Protein AF-A0A0N4Z3E4-F1 (afdb_monomer)

Secondary structure (DSSP, 8-state):
-----------------SSEEEEEEEEEETTEEEEEEEEEEE-SSTTPPEEEEEEEETTTEEEEEEEEHHHHHHHHHHHHHT-HHHHHHHGGGB-SSSSSB-HHHHHHHHTS--

Sequence (114 aa):
MYLQFFILLFFKIFQNIGGQCDVYSNYFLLGLLTFNELKTEICQNASDDCIYISLNAPGLAIGTFSGCSTDVKDTLQKIIQERLDVEEAFKQFYYSDSNTLNISHLCNVCFYDI

Structure (mmCIF, N/CA/C/O backbone):
data_AF-A0A0N4Z3E4-F1
#
_entry.id   AF-A0A0N4Z3E4-F1
#
loop_
_atom_site.group_PDB
_atom_site.id
_atom_site.type_symbol
_atom_site.label_atom_id
_atom_site.label_alt_id
_atom_site.label_comp_id
_atom_site.label_asym_id
_atom_site.label_entity_id
_atom_site.label_seq_id
_atom_site.pdbx_PDB_ins_code
_atom_site.Cartn_x
_atom_site.Cartn_y
_atom_site.Cartn_z
_atom_site.occupancy
_atom_site.B_iso_or_equiv
_atom_site.auth_seq_id
_atom_site.auth_comp_id
_atom_site.auth_asym_id
_atom_site.auth_atom_id
_atom_site.pdbx_PDB_model_num
ATOM 1 N N . MET A 1 1 ? 23.856 -4.593 -59.408 1.00 40.69 1 MET A N 1
ATOM 2 C CA . MET A 1 1 ? 24.893 -4.466 -58.365 1.00 40.69 1 MET A CA 1
ATOM 3 C C . MET A 1 1 ? 24.356 -3.491 -57.333 1.00 40.69 1 MET A C 1
ATOM 5 O O . MET A 1 1 ? 24.002 -2.380 -57.695 1.00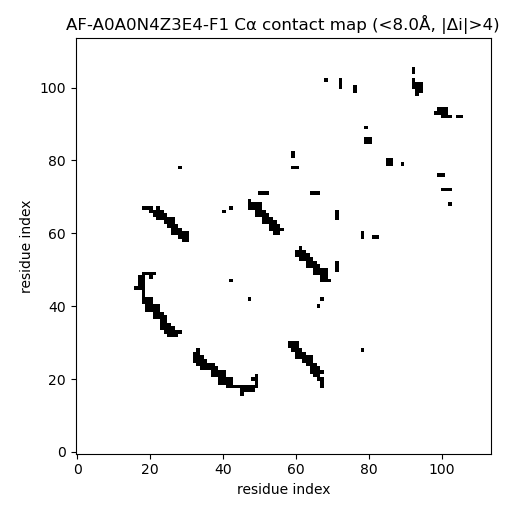 40.69 1 MET A O 1
ATOM 9 N N . TYR A 1 2 ? 24.123 -4.006 -56.129 1.00 46.62 2 TYR A N 1
ATOM 10 C CA . TYR A 1 2 ? 23.390 -3.404 -55.014 1.00 46.62 2 TYR A CA 1
ATOM 11 C C . TYR A 1 2 ? 24.130 -2.210 -54.398 1.00 46.62 2 TYR A C 1
ATOM 13 O O . TYR A 1 2 ? 25.320 -2.351 -54.151 1.00 46.62 2 TYR A O 1
ATOM 21 N N . LEU A 1 3 ? 23.432 -1.103 -54.113 1.00 42.78 3 LEU A N 1
ATOM 22 C CA . LEU A 1 3 ? 23.741 -0.056 -53.110 1.00 42.78 3 LEU A CA 1
ATOM 23 C C . LEU A 1 3 ? 22.765 1.110 -53.401 1.00 42.78 3 LEU A C 1
ATOM 25 O O . LEU A 1 3 ? 22.799 1.643 -54.497 1.00 42.78 3 LEU A O 1
ATOM 29 N N . GLN A 1 4 ? 21.850 1.579 -52.562 1.00 53.12 4 GLN A N 1
ATOM 30 C CA . GLN A 1 4 ? 21.506 1.291 -51.181 1.00 53.12 4 GLN A CA 1
ATOM 31 C C . GLN A 1 4 ? 19.997 1.494 -51.029 1.00 53.12 4 GLN A C 1
ATOM 33 O O . GLN A 1 4 ? 19.438 2.492 -51.482 1.00 53.12 4 GLN A O 1
ATOM 38 N N . PHE A 1 5 ? 19.361 0.544 -50.354 1.00 43.97 5 PHE A N 1
ATOM 39 C CA . PHE A 1 5 ? 18.090 0.732 -49.673 1.00 43.97 5 PHE A CA 1
ATOM 40 C C . PHE A 1 5 ? 18.232 1.920 -48.703 1.00 43.97 5 PHE A C 1
ATOM 42 O O . PHE A 1 5 ? 18.767 1.759 -47.610 1.00 43.97 5 PHE A O 1
ATOM 49 N N . PHE A 1 6 ? 17.751 3.108 -49.070 1.00 44.97 6 PHE A N 1
ATOM 50 C CA . PHE A 1 6 ? 17.479 4.181 -48.105 1.00 44.97 6 PHE A CA 1
ATOM 51 C C . PHE A 1 6 ? 16.107 3.900 -47.472 1.00 44.97 6 PHE A C 1
ATOM 53 O O . PHE A 1 6 ? 15.136 4.628 -47.650 1.00 44.97 6 PHE A O 1
ATOM 60 N N . ILE A 1 7 ? 15.998 2.734 -46.836 1.00 50.28 7 ILE A N 1
ATOM 61 C CA . ILE A 1 7 ? 14.783 2.246 -46.195 1.00 50.28 7 ILE A CA 1
ATOM 62 C C . ILE A 1 7 ? 14.996 2.351 -44.689 1.00 50.28 7 ILE A C 1
ATOM 64 O O . ILE A 1 7 ? 15.852 1.684 -44.121 1.00 50.28 7 ILE A O 1
ATOM 68 N N . LEU A 1 8 ? 14.161 3.199 -44.086 1.00 49.28 8 LEU A N 1
ATOM 69 C CA . LEU A 1 8 ? 13.706 3.131 -42.699 1.00 49.28 8 LEU A CA 1
ATOM 70 C C . LEU A 1 8 ? 14.802 3.193 -41.631 1.00 49.28 8 LEU A C 1
ATOM 72 O O . LEU A 1 8 ? 15.126 2.203 -40.986 1.00 49.28 8 LEU A O 1
ATOM 76 N N . LEU A 1 9 ? 15.250 4.409 -41.330 1.00 45.00 9 LEU A N 1
ATOM 77 C CA . LEU A 1 9 ? 15.792 4.712 -40.007 1.00 45.00 9 LEU A CA 1
ATOM 78 C C . LEU A 1 9 ? 15.044 5.895 -39.378 1.00 45.00 9 LEU A C 1
ATOM 80 O O . LEU A 1 9 ? 15.635 6.822 -38.834 1.00 45.00 9 LEU A O 1
ATOM 84 N N . PHE A 1 10 ? 13.707 5.853 -39.415 1.00 45.06 10 PHE A N 1
ATOM 85 C CA . PHE A 1 10 ? 12.941 6.463 -38.330 1.00 45.06 10 PHE A CA 1
ATOM 86 C C . PHE A 1 10 ? 13.165 5.581 -37.103 1.00 45.06 10 PHE A C 1
ATOM 88 O O . PHE A 1 10 ? 12.366 4.705 -36.782 1.00 45.06 10 PHE A O 1
ATOM 95 N N . PHE A 1 11 ? 14.284 5.810 -36.419 1.00 41.94 11 PHE A N 1
ATOM 96 C CA . PHE A 1 11 ? 14.435 5.448 -35.022 1.00 41.94 11 PHE A CA 1
ATOM 97 C C . PHE A 1 11 ? 13.414 6.278 -34.229 1.00 41.94 11 PHE A C 1
ATOM 99 O O . PHE A 1 11 ? 13.735 7.273 -33.589 1.00 41.94 11 PHE A O 1
ATOM 106 N N . LYS A 1 12 ? 12.144 5.864 -34.263 1.00 39.00 12 LYS A N 1
ATOM 107 C CA . LYS A 1 12 ? 11.239 6.079 -33.139 1.00 39.00 12 LYS A CA 1
ATOM 108 C C . LYS A 1 12 ? 11.709 5.133 -32.039 1.00 39.00 12 LYS A C 1
ATOM 110 O O . LYS A 1 12 ? 11.089 4.109 -31.779 1.00 39.00 12 LYS A O 1
ATOM 115 N N . ILE A 1 13 ? 12.839 5.468 -31.416 1.00 47.84 13 ILE A N 1
ATOM 116 C CA . ILE A 1 13 ? 13.164 4.941 -30.097 1.00 47.84 13 ILE A CA 1
ATOM 117 C C . ILE A 1 13 ? 12.225 5.678 -29.139 1.00 47.84 13 ILE A C 1
ATOM 119 O O . ILE A 1 13 ? 12.625 6.600 -28.438 1.00 47.84 13 ILE A O 1
ATOM 123 N N . PHE A 1 14 ? 10.947 5.305 -29.133 1.00 42.66 14 PHE A N 1
ATOM 124 C CA . PHE A 1 14 ? 10.209 5.404 -27.887 1.00 42.66 14 PHE A CA 1
ATOM 125 C C . PHE A 1 14 ? 10.811 4.300 -27.027 1.00 42.66 14 PHE A C 1
ATOM 127 O O . PHE A 1 14 ? 10.413 3.142 -27.124 1.00 42.66 14 PHE A O 1
ATOM 134 N N . GLN A 1 15 ? 11.857 4.637 -26.266 1.00 41.22 15 GLN A N 1
ATOM 135 C CA . GLN A 1 15 ? 12.134 3.874 -25.060 1.00 41.22 15 GLN A CA 1
ATOM 136 C C . GLN A 1 15 ? 10.804 3.947 -24.303 1.00 41.22 15 GLN A C 1
ATOM 138 O O . GLN A 1 15 ? 10.397 5.035 -23.896 1.00 41.22 15 GLN A O 1
ATOM 143 N N . ASN A 1 16 ? 10.078 2.835 -24.194 1.00 42.53 16 ASN A N 1
ATOM 144 C CA . ASN A 1 16 ? 9.191 2.684 -23.054 1.00 42.53 16 ASN A CA 1
ATOM 145 C C . ASN A 1 16 ? 10.157 2.763 -21.877 1.00 42.53 16 ASN A C 1
ATOM 147 O O . ASN A 1 16 ? 10.945 1.837 -21.678 1.00 42.53 16 ASN A O 1
ATOM 151 N N . ILE A 1 17 ? 10.235 3.923 -21.227 1.00 50.22 17 ILE A N 1
ATOM 152 C CA . ILE A 1 17 ? 11.066 4.081 -20.043 1.00 50.22 17 ILE A CA 1
ATOM 153 C C . ILE A 1 17 ? 10.340 3.240 -18.999 1.00 50.22 17 ILE A C 1
ATOM 155 O O . ILE A 1 17 ? 9.361 3.692 -18.413 1.00 50.22 17 ILE A O 1
ATOM 159 N N . GLY A 1 18 ? 10.729 1.967 -18.880 1.00 57.88 18 GLY A N 1
ATOM 160 C CA . GLY A 1 18 ? 10.237 1.102 -17.817 1.00 57.88 18 GLY A CA 1
ATOM 161 C C . GLY A 1 18 ? 10.401 1.841 -16.493 1.00 57.88 18 GLY A C 1
ATOM 162 O O . GLY A 1 18 ? 11.436 2.478 -16.273 1.00 57.88 18 GLY A O 1
ATOM 163 N N . GLY A 1 19 ? 9.354 1.832 -15.671 1.00 71.88 19 GLY A N 1
ATOM 164 C CA . GLY A 1 19 ? 9.311 2.609 -14.441 1.00 71.88 19 GLY A CA 1
ATOM 165 C C . GLY A 1 19 ? 8.911 4.074 -14.628 1.00 71.88 19 GLY A C 1
ATOM 166 O O . GLY A 1 19 ? 9.506 4.928 -13.993 1.00 71.88 19 GLY A O 1
ATOM 167 N N . GLN A 1 20 ? 7.924 4.406 -15.462 1.00 86.44 20 GLN A N 1
ATOM 168 C CA . GLN A 1 20 ? 7.212 5.687 -15.368 1.00 86.44 20 GLN A CA 1
ATOM 169 C C . GLN A 1 20 ? 5.729 5.408 -15.110 1.00 86.44 20 GLN A C 1
ATOM 171 O O . GLN A 1 20 ? 5.082 4.751 -15.922 1.00 86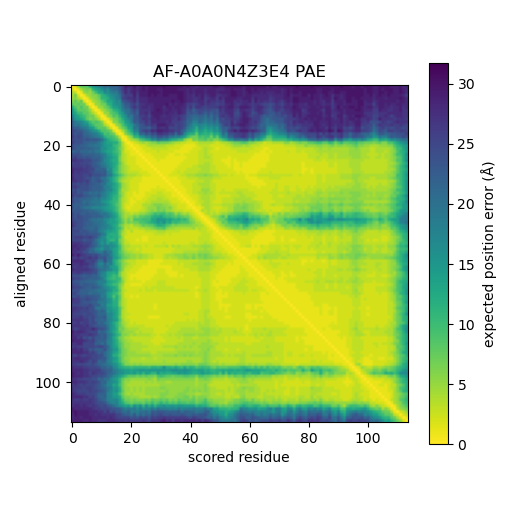.44 20 GLN A O 1
ATOM 176 N N . CYS A 1 21 ? 5.200 5.893 -13.986 1.00 90.31 21 CYS A N 1
ATOM 177 C CA . CYS A 1 21 ? 3.847 5.604 -13.524 1.00 90.31 21 CYS A CA 1
ATOM 178 C C . CYS A 1 21 ? 3.053 6.870 -13.239 1.00 90.31 21 CYS A C 1
ATOM 180 O O . CYS A 1 21 ? 3.581 7.862 -12.739 1.00 90.31 21 CYS A O 1
ATOM 182 N N . ASP A 1 22 ? 1.752 6.792 -13.493 1.00 92.69 22 ASP A N 1
ATOM 183 C CA . ASP A 1 22 ? 0.800 7.770 -12.996 1.00 92.69 22 ASP A CA 1
ATOM 184 C C . ASP A 1 22 ? 0.512 7.481 -11.520 1.00 92.69 22 ASP A C 1
ATOM 186 O O . ASP A 1 22 ? -0.057 6.449 -11.146 1.00 92.69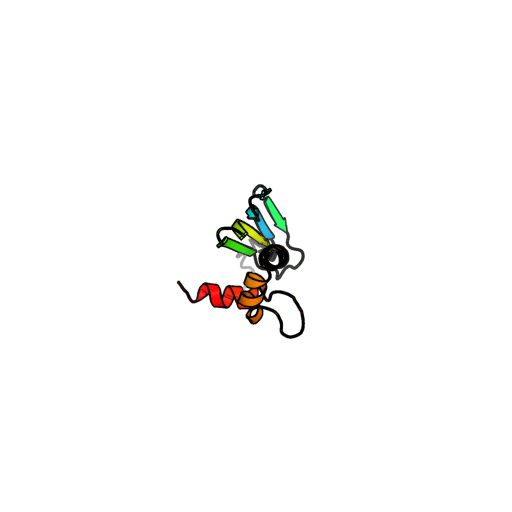 22 ASP A O 1
ATOM 190 N N . VAL A 1 23 ? 0.962 8.398 -10.673 1.00 95.00 23 VAL A N 1
ATOM 191 C CA . VAL A 1 23 ? 0.861 8.342 -9.221 1.00 95.00 23 VAL A CA 1
ATOM 192 C C . VAL A 1 23 ? -0.250 9.279 -8.777 1.00 95.00 23 VAL A C 1
ATOM 194 O O . VAL A 1 23 ? -0.265 10.460 -9.129 1.00 95.00 23 VAL A O 1
ATOM 197 N N . TYR A 1 24 ? -1.178 8.765 -7.978 1.00 96.94 24 TYR A N 1
ATOM 198 C CA . TYR A 1 24 ? -2.182 9.575 -7.297 1.00 96.94 24 TYR A CA 1
ATOM 199 C C . TYR A 1 24 ? -2.660 8.859 -6.033 1.00 96.94 24 TYR A C 1
ATOM 201 O O . TYR A 1 24 ? -2.512 7.643 -5.884 1.00 96.94 24 TYR A O 1
ATOM 209 N N . SER A 1 25 ? -3.289 9.596 -5.122 1.00 97.44 25 SER A N 1
ATOM 210 C CA . SER A 1 25 ? -4.010 8.981 -4.011 1.00 97.44 25 SER A CA 1
ATOM 211 C C . SER A 1 25 ? -5.267 9.760 -3.672 1.00 97.44 25 SER A C 1
ATOM 213 O O . SER A 1 25 ? -5.303 10.984 -3.709 1.00 97.44 25 SER A O 1
ATOM 215 N N . ASN A 1 26 ? -6.326 9.031 -3.359 1.00 97.94 26 ASN A N 1
ATOM 216 C CA . ASN A 1 26 ? -7.570 9.567 -2.844 1.00 97.94 26 ASN A CA 1
ATOM 217 C C . ASN A 1 26 ? -8.244 8.470 -2.023 1.00 97.94 26 ASN A C 1
ATOM 219 O O . ASN A 1 26 ? -9.026 7.671 -2.549 1.00 97.94 26 ASN A O 1
ATOM 223 N N . TYR A 1 27 ? -7.881 8.385 -0.749 1.00 97.38 27 TYR A N 1
ATOM 224 C CA . TYR A 1 27 ? -8.433 7.387 0.155 1.00 97.38 27 TYR A CA 1
ATOM 225 C C . TYR A 1 27 ? -8.580 7.924 1.571 1.00 97.38 27 TYR A C 1
ATOM 227 O O . TYR A 1 27 ? -7.812 8.767 2.027 1.00 97.38 27 TYR A O 1
ATOM 235 N N .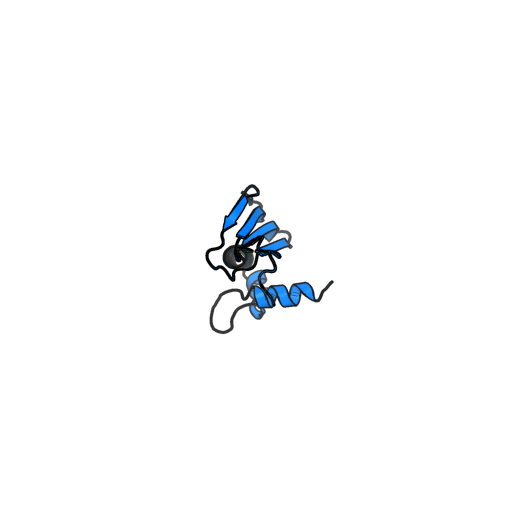 PHE A 1 28 ? -9.572 7.402 2.278 1.00 97.94 28 PHE A N 1
ATOM 236 C CA . PHE A 1 28 ? -9.718 7.563 3.713 1.00 97.94 28 PHE A CA 1
ATOM 237 C C . PHE A 1 28 ? -9.001 6.422 4.423 1.00 97.94 28 PHE A C 1
ATOM 239 O O . PHE A 1 28 ? -9.179 5.272 4.032 1.00 97.94 28 PHE A O 1
ATOM 246 N N . LEU A 1 29 ? -8.256 6.729 5.482 1.00 97.38 29 LEU A N 1
ATOM 247 C CA . LEU A 1 29 ? -7.710 5.772 6.444 1.00 97.38 29 LEU A CA 1
ATOM 248 C C . LEU A 1 29 ? -8.165 6.189 7.839 1.00 97.38 29 LEU A C 1
ATOM 250 O O . LEU A 1 29 ? -7.893 7.306 8.270 1.00 97.38 29 LEU A O 1
ATOM 254 N N . LEU A 1 30 ? -8.922 5.327 8.514 1.00 96.56 30 LEU A N 1
ATOM 255 C CA . LEU A 1 30 ? -9.529 5.584 9.823 1.00 96.56 30 LEU A CA 1
ATOM 256 C C . LEU A 1 30 ? -10.295 6.924 9.867 1.00 96.56 30 LEU A C 1
ATOM 258 O O . LEU A 1 30 ? -10.307 7.631 10.870 1.00 96.56 30 LEU A O 1
ATOM 262 N N . GLY A 1 31 ? -10.936 7.281 8.747 1.00 95.69 31 GLY A N 1
ATOM 263 C CA . GLY A 1 31 ? -11.692 8.528 8.583 1.00 95.69 31 GLY A CA 1
ATOM 264 C C . GLY A 1 31 ? -10.864 9.755 8.179 1.00 95.69 31 GLY A C 1
ATOM 265 O O . GLY A 1 31 ? -11.446 10.810 7.939 1.00 95.69 31 GLY A O 1
ATOM 266 N N . LEU A 1 32 ? -9.541 9.637 8.047 1.00 97.56 32 LEU A N 1
ATOM 267 C CA . LEU A 1 32 ? -8.657 10.717 7.604 1.00 97.56 32 LEU A CA 1
ATOM 268 C C . LEU A 1 32 ? -8.397 10.624 6.099 1.00 97.56 32 LEU A C 1
ATOM 270 O O . LEU A 1 32 ? -7.946 9.591 5.607 1.00 97.56 32 LEU A O 1
ATOM 274 N N . LEU A 1 33 ? -8.677 11.706 5.371 1.00 97.69 33 LEU A N 1
ATOM 275 C CA . LEU A 1 33 ? -8.439 11.784 3.931 1.00 97.69 33 LEU A CA 1
ATOM 276 C C . LEU A 1 33 ? -6.943 11.945 3.637 1.00 97.69 33 LEU A C 1
ATOM 278 O O . LEU A 1 33 ? -6.315 12.902 4.085 1.00 97.69 33 LEU A O 1
ATOM 282 N N . THR A 1 34 ? -6.415 11.055 2.806 1.00 97.94 34 THR A N 1
ATOM 283 C CA . THR A 1 34 ? -5.141 11.219 2.109 1.00 97.94 34 THR A CA 1
ATOM 284 C C . THR A 1 34 ? -5.426 11.502 0.643 1.00 97.94 34 THR A C 1
ATOM 286 O O . THR A 1 34 ? -6.053 10.691 -0.043 1.00 97.94 34 THR A O 1
ATOM 289 N N . PHE A 1 35 ? -4.953 12.651 0.169 1.00 97.75 35 PHE A N 1
ATOM 290 C CA . PHE A 1 35 ? -5.153 13.100 -1.200 1.00 97.75 35 PHE A CA 1
ATOM 291 C C . PHE A 1 35 ? -3.843 13.603 -1.801 1.00 97.75 35 PHE A C 1
ATOM 293 O O . PHE A 1 35 ? -3.200 14.480 -1.229 1.00 97.75 35 PHE A O 1
ATOM 300 N N . ASN A 1 36 ? -3.493 13.071 -2.967 1.00 97.06 36 ASN A N 1
ATOM 301 C CA . ASN A 1 36 ? -2.445 13.575 -3.840 1.00 97.06 36 ASN A CA 1
ATOM 302 C C . ASN A 1 36 ? -3.003 13.657 -5.259 1.00 97.06 36 ASN A C 1
ATOM 304 O O . ASN A 1 36 ? -3.586 12.690 -5.760 1.00 97.06 36 ASN A O 1
ATOM 308 N N . GLU A 1 37 ? -2.796 14.800 -5.906 1.00 97.19 37 GLU A N 1
ATOM 309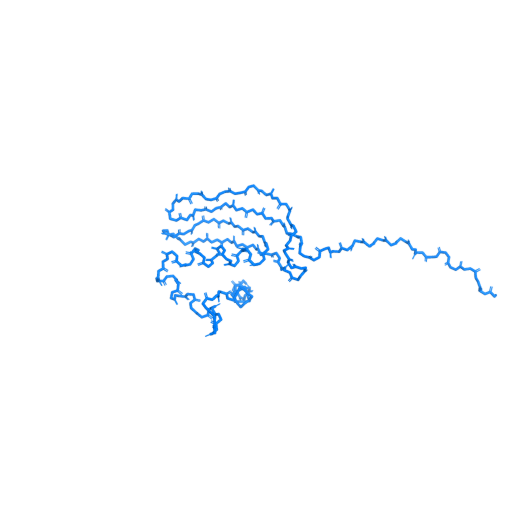 C CA . GLU A 1 37 ? -3.178 14.992 -7.302 1.00 97.19 37 GLU A CA 1
ATOM 310 C C . GLU A 1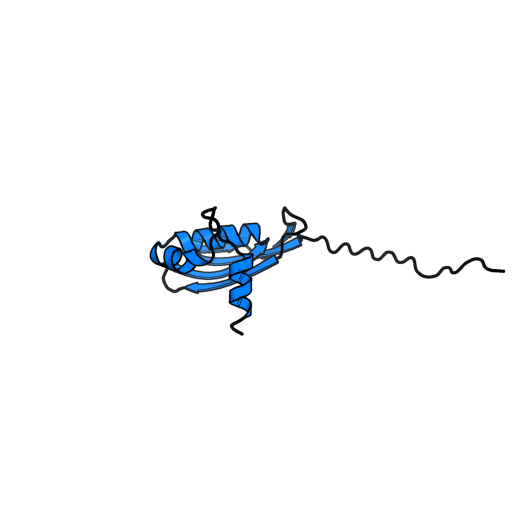 37 ? -2.400 14.055 -8.229 1.00 97.19 37 GLU A C 1
ATOM 312 O O . GLU A 1 37 ? -1.290 13.615 -7.919 1.00 97.19 37 GLU A O 1
ATOM 317 N N . LEU A 1 38 ? -3.007 13.768 -9.381 1.00 96.38 38 LEU A N 1
ATOM 318 C CA . LEU A 1 38 ? -2.403 12.948 -10.419 1.00 96.38 38 LEU A CA 1
ATOM 319 C C . LEU A 1 38 ? -1.114 13.599 -10.923 1.00 96.38 38 LEU A C 1
ATOM 321 O O . LEU A 1 38 ? -1.122 14.727 -11.418 1.00 96.38 38 LEU A O 1
ATOM 325 N N . LYS A 1 39 ? -0.020 12.851 -10.849 1.00 95.50 39 LYS A N 1
ATOM 326 C CA . LYS A 1 39 ? 1.277 13.226 -11.405 1.00 95.50 39 LYS A CA 1
ATOM 327 C C . LYS A 1 39 ? 1.929 12.009 -12.035 1.00 95.50 39 LYS A C 1
ATOM 329 O O . LYS A 1 39 ? 1.759 10.895 -11.557 1.00 95.50 39 LYS A O 1
ATOM 334 N N . THR A 1 40 ? 2.713 12.225 -13.078 1.00 93.81 40 THR A N 1
ATOM 335 C CA . THR A 1 40 ? 3.520 11.156 -13.658 1.00 93.81 40 THR A CA 1
ATOM 336 C C . THR A 1 40 ? 4.909 11.188 -13.032 1.00 93.81 40 THR A C 1
ATOM 338 O O . THR A 1 40 ? 5.592 12.212 -13.090 1.00 93.81 40 THR A O 1
ATOM 341 N N . GLU A 1 41 ? 5.340 10.077 -12.443 1.00 90.81 41 GLU A N 1
ATOM 342 C CA . GLU A 1 41 ? 6.638 9.947 -11.780 1.00 90.81 41 GLU A CA 1
ATOM 343 C C . GLU A 1 41 ? 7.452 8.801 -12.363 1.00 90.81 41 GLU A C 1
ATOM 345 O O . GLU A 1 41 ? 6.907 7.818 -12.859 1.00 90.81 41 GLU A O 1
ATOM 350 N N . ILE A 1 42 ? 8.775 8.938 -12.300 1.00 90.00 42 ILE A N 1
ATOM 351 C CA . ILE A 1 42 ? 9.699 7.867 -12.663 1.00 90.00 42 ILE A CA 1
ATOM 352 C C . ILE A 1 42 ? 9.957 7.034 -11.404 1.00 90.00 42 ILE A C 1
ATOM 354 O O . ILE A 1 42 ? 10.459 7.551 -10.405 1.00 90.00 42 ILE A O 1
ATOM 358 N N . CYS A 1 43 ? 9.612 5.756 -11.456 1.00 88.12 43 CYS A N 1
ATOM 359 C CA . CYS A 1 43 ? 9.907 4.767 -10.437 1.00 88.12 43 CYS A CA 1
ATOM 360 C C . CYS A 1 43 ? 11.408 4.574 -10.261 1.00 88.12 43 CYS A C 1
ATOM 362 O O . CYS A 1 43 ? 12.198 4.672 -11.200 1.00 88.12 43 CYS A O 1
ATOM 364 N N . GLN A 1 44 ? 11.803 4.241 -9.034 1.00 83.50 44 GLN A N 1
ATOM 365 C CA . GLN A 1 44 ? 13.212 4.056 -8.687 1.00 83.50 44 GLN A CA 1
ATOM 366 C C . GLN A 1 44 ? 13.851 2.884 -9.442 1.00 83.50 44 GLN A C 1
ATOM 368 O O . GLN A 1 44 ? 15.032 2.941 -9.780 1.00 83.50 44 GLN A O 1
ATOM 373 N N . ASN A 1 45 ? 13.071 1.837 -9.727 1.00 76.69 45 ASN A N 1
ATOM 374 C CA . ASN A 1 45 ? 13.515 0.682 -10.495 1.00 76.69 45 ASN A CA 1
ATOM 375 C C . ASN A 1 45 ? 12.859 0.684 -11.878 1.00 76.69 45 ASN A C 1
ATOM 377 O O . ASN A 1 45 ? 11.645 0.807 -12.004 1.00 76.69 45 ASN A O 1
ATOM 381 N N . ALA A 1 46 ? 13.657 0.475 -12.926 1.00 69.19 46 ALA A N 1
ATOM 382 C CA . ALA A 1 46 ? 13.146 0.412 -14.299 1.00 69.19 46 ALA A CA 1
ATOM 383 C C . ALA A 1 46 ? 12.255 -0.820 -14.567 1.00 69.19 46 ALA A C 1
ATOM 385 O O . ALA A 1 46 ? 11.545 -0.875 -15.566 1.00 69.19 46 ALA A O 1
ATOM 386 N N . SER A 1 47 ? 12.317 -1.816 -13.682 1.00 72.12 47 SER A N 1
ATOM 387 C CA . SER A 1 47 ? 11.452 -2.997 -13.672 1.00 72.12 47 SER A CA 1
ATOM 388 C C . SER A 1 47 ? 10.275 -2.862 -12.703 1.00 72.12 47 SER A C 1
ATOM 390 O O . SER A 1 47 ? 9.641 -3.867 -12.402 1.00 72.12 47 SER A O 1
ATOM 392 N N . ASP A 1 48 ? 10.059 -1.679 -12.122 1.00 80.00 48 ASP A N 1
ATOM 393 C CA . ASP A 1 48 ? 8.930 -1.452 -11.227 1.00 80.00 48 ASP A CA 1
ATOM 394 C C . ASP A 1 48 ? 7.649 -1.316 -12.056 1.00 80.00 48 ASP A C 1
ATOM 396 O O . ASP A 1 48 ? 7.578 -0.499 -12.981 1.00 80.00 48 ASP A O 1
ATOM 400 N N . ASP A 1 49 ? 6.653 -2.134 -11.732 1.00 84.69 49 ASP A N 1
ATOM 401 C CA . ASP A 1 49 ? 5.355 -2.103 -12.390 1.00 84.69 49 ASP A CA 1
ATOM 402 C C . ASP A 1 49 ? 4.477 -1.001 -11.787 1.00 84.69 49 ASP A C 1
ATOM 404 O O . ASP A 1 49 ? 4.567 -0.676 -10.600 1.00 84.69 49 ASP A O 1
ATOM 408 N N . CYS A 1 50 ? 3.574 -0.445 -12.592 1.00 88.38 50 CYS A N 1
ATOM 409 C CA . CYS A 1 50 ? 2.562 0.478 -12.091 1.00 88.38 50 CYS A CA 1
ATOM 410 C C . CYS A 1 50 ? 1.387 -0.310 -11.516 1.00 88.38 50 CYS A C 1
ATOM 412 O O . CYS A 1 50 ? 0.758 -1.100 -12.221 1.00 88.38 50 CYS A O 1
ATOM 414 N N . ILE A 1 51 ? 1.060 -0.063 -10.250 1.00 89.25 51 ILE A N 1
ATOM 415 C CA . ILE A 1 51 ? -0.053 -0.715 -9.566 1.00 89.25 51 ILE A CA 1
ATOM 416 C C . ILE A 1 51 ? -1.141 0.306 -9.265 1.00 89.25 51 ILE A C 1
ATOM 418 O O . ILE A 1 51 ? -0.877 1.441 -8.870 1.00 89.25 51 ILE A O 1
ATOM 422 N N . TYR A 1 52 ? -2.380 -0.140 -9.433 1.00 91.44 52 TYR A N 1
ATOM 423 C CA . TYR A 1 52 ? -3.588 0.559 -9.035 1.00 91.44 52 TYR A CA 1
ATOM 424 C C . TYR A 1 52 ? -4.319 -0.266 -7.978 1.00 91.44 52 TYR A C 1
ATOM 426 O O . TYR A 1 52 ? -4.530 -1.464 -8.165 1.00 91.44 52 TYR A O 1
ATOM 434 N N . ILE A 1 53 ? -4.743 0.376 -6.892 1.00 91.06 53 ILE A N 1
ATOM 435 C CA . ILE A 1 53 ? -5.549 -0.249 -5.846 1.00 91.06 53 ILE A CA 1
ATOM 436 C C . ILE A 1 53 ? -6.835 0.541 -5.658 1.00 91.06 53 ILE A C 1
ATOM 438 O O . ILE A 1 53 ? -6.821 1.760 -5.485 1.00 91.06 53 ILE A O 1
ATOM 442 N N . SER A 1 54 ? -7.948 -0.189 -5.623 1.00 93.31 54 SER A N 1
ATOM 443 C CA . SER A 1 54 ? -9.211 0.270 -5.060 1.00 93.31 54 SER A CA 1
ATOM 444 C C . SER A 1 54 ? -9.529 -0.591 -3.848 1.00 93.31 54 SER A C 1
ATOM 446 O O . SER A 1 54 ? -9.505 -1.817 -3.928 1.00 93.31 54 SER A O 1
ATOM 448 N N . LEU A 1 55 ? -9.787 0.051 -2.715 1.00 89.44 55 LEU A N 1
ATOM 449 C CA . LEU A 1 55 ? -10.011 -0.620 -1.447 1.00 89.44 55 LEU A CA 1
ATOM 450 C C . LEU A 1 55 ? -11.315 -0.122 -0.826 1.00 89.44 55 LEU A C 1
ATOM 452 O O . LEU A 1 55 ? -11.596 1.076 -0.790 1.00 89.44 55 LEU A O 1
ATOM 456 N N . ASN A 1 56 ? -12.109 -1.066 -0.330 1.00 91.38 56 ASN A N 1
ATOM 457 C CA . ASN A 1 56 ? -13.339 -0.804 0.398 1.00 91.38 56 ASN A CA 1
ATOM 458 C C . ASN A 1 56 ? -13.386 -1.704 1.637 1.00 91.38 56 ASN A C 1
ATOM 460 O O . ASN A 1 56 ? -13.954 -2.793 1.610 1.00 91.38 56 ASN A O 1
ATOM 464 N N . ALA A 1 57 ? -12.753 -1.245 2.713 1.00 89.00 57 ALA A N 1
ATOM 465 C CA . ALA A 1 57 ? -12.766 -1.875 4.024 1.00 89.00 57 ALA A CA 1
ATOM 466 C C . ALA A 1 57 ? -13.399 -0.900 5.035 1.00 89.00 57 ALA A C 1
ATOM 468 O O . ALA A 1 57 ? -12.691 -0.087 5.642 1.00 89.00 57 ALA A O 1
ATOM 469 N N . PRO A 1 58 ? -14.735 -0.932 5.216 1.00 87.69 58 PRO A N 1
ATOM 470 C CA . PRO A 1 58 ? -15.429 -0.023 6.121 1.00 87.69 58 PRO A CA 1
ATOM 471 C C . PRO A 1 58 ? -14.841 -0.041 7.534 1.00 87.69 58 PRO A C 1
ATOM 473 O O . PRO A 1 58 ? -14.596 -1.097 8.112 1.00 87.69 58 PRO A O 1
ATOM 476 N N . GLY A 1 59 ? -14.605 1.146 8.095 1.00 89.06 59 GLY A N 1
ATOM 477 C CA . GLY A 1 59 ? -13.978 1.297 9.412 1.00 89.06 59 GLY A CA 1
ATOM 478 C C . GLY A 1 59 ? -12.454 1.113 9.432 1.00 89.06 59 GLY A C 1
ATOM 479 O O . GLY A 1 59 ? -11.862 1.283 10.492 1.00 89.06 59 GLY A O 1
ATOM 480 N N . LEU A 1 60 ? -11.821 0.808 8.294 1.00 93.44 60 LEU A N 1
ATOM 481 C CA . LEU A 1 60 ? -10.368 0.839 8.123 1.00 93.44 60 LEU A CA 1
ATOM 482 C C . LEU A 1 60 ? -9.978 1.841 7.043 1.00 93.44 60 LEU A C 1
ATOM 484 O O . LEU A 1 60 ? -9.438 2.892 7.359 1.00 93.44 60 LEU A O 1
ATOM 488 N N . ALA A 1 61 ? -10.260 1.537 5.779 1.00 95.50 61 ALA A N 1
ATOM 489 C CA . ALA A 1 61 ? -9.887 2.392 4.668 1.00 95.50 61 ALA A CA 1
ATOM 490 C C . ALA A 1 61 ? -10.846 2.248 3.487 1.00 95.50 61 ALA A C 1
ATOM 492 O O . ALA A 1 61 ? -11.383 1.171 3.230 1.00 95.50 61 ALA A O 1
ATOM 493 N N . ILE A 1 62 ? -11.086 3.349 2.776 1.00 95.81 62 ILE A N 1
ATOM 494 C CA . ILE A 1 62 ? -11.945 3.386 1.587 1.00 95.81 62 ILE A CA 1
ATOM 495 C C . ILE A 1 62 ? -11.355 4.371 0.586 1.00 95.81 62 ILE A C 1
ATOM 497 O O . ILE A 1 62 ? -11.141 5.534 0.922 1.00 95.81 62 ILE A O 1
ATOM 501 N N . GLY A 1 63 ? -11.141 3.938 -0.651 1.00 94.81 63 GLY A N 1
ATOM 502 C CA . GLY A 1 63 ? -10.734 4.815 -1.742 1.00 94.81 63 GLY A CA 1
ATOM 503 C C . GLY A 1 63 ? -9.788 4.137 -2.712 1.00 94.81 63 GLY A C 1
ATOM 504 O O . GLY A 1 63 ? -9.841 2.924 -2.908 1.00 94.81 63 GLY A O 1
ATOM 505 N N . THR A 1 64 ? -8.955 4.940 -3.364 1.00 96.38 64 THR A N 1
ATOM 506 C CA . THR A 1 64 ? -8.089 4.477 -4.448 1.00 96.38 64 THR A CA 1
ATOM 507 C C . THR A 1 64 ? -6.731 5.161 -4.411 1.00 96.38 64 THR A C 1
ATOM 509 O O . THR A 1 64 ? -6.615 6.305 -3.971 1.00 96.38 64 THR A O 1
ATOM 512 N N . PHE A 1 65 ? -5.701 4.466 -4.870 1.00 96.06 65 PHE A N 1
ATOM 513 C CA . PHE A 1 65 ? -4.364 5.022 -5.045 1.00 96.06 65 PHE A CA 1
ATOM 514 C C . PHE A 1 65 ? -3.602 4.223 -6.099 1.00 96.06 65 PHE A C 1
ATOM 516 O O . PHE A 1 65 ? -3.857 3.033 -6.292 1.00 96.06 65 PHE A O 1
ATOM 523 N N . SER A 1 66 ? -2.670 4.879 -6.783 1.00 94.12 66 SER A N 1
ATOM 524 C CA . SER A 1 66 ? -1.800 4.246 -7.770 1.00 94.12 66 SER A CA 1
ATOM 525 C C . SER A 1 66 ? -0.382 4.785 -7.698 1.00 94.12 66 SER A C 1
ATOM 527 O O . SER A 1 66 ? -0.139 5.874 -7.177 1.00 94.12 66 SER A O 1
ATOM 529 N N . GLY A 1 67 ? 0.550 4.019 -8.254 1.00 93.44 67 GLY A N 1
ATOM 530 C CA . GLY A 1 67 ? 1.936 4.425 -8.422 1.00 93.44 67 GLY A CA 1
ATOM 531 C C . GLY A 1 67 ? 2.854 3.240 -8.677 1.00 93.44 67 GLY A C 1
ATOM 532 O O . GLY A 1 67 ? 2.404 2.177 -9.105 1.00 93.44 67 GLY A O 1
ATOM 533 N N . CYS A 1 68 ? 4.141 3.428 -8.409 1.00 91.75 68 CYS A N 1
ATOM 534 C CA . CYS A 1 68 ? 5.147 2.375 -8.502 1.00 91.75 68 CYS A CA 1
ATOM 535 C C . CYS A 1 68 ? 4.842 1.250 -7.503 1.00 91.75 68 CYS A C 1
ATOM 537 O O . CYS A 1 68 ? 4.436 1.527 -6.368 1.00 91.75 68 CYS A O 1
ATOM 539 N N . SER A 1 69 ? 5.036 -0.014 -7.892 1.00 89.44 69 SER A N 1
ATOM 540 C CA . SER A 1 69 ? 4.654 -1.171 -7.072 1.00 89.44 69 SER A CA 1
ATOM 541 C C . SER A 1 69 ? 5.287 -1.139 -5.686 1.00 89.44 69 SER A C 1
ATOM 543 O O . SER A 1 69 ? 4.633 -1.508 -4.712 1.00 89.44 69 SER A O 1
ATOM 545 N N . THR A 1 70 ? 6.517 -0.631 -5.575 1.00 89.19 70 THR A N 1
ATOM 546 C CA . THR A 1 70 ? 7.217 -0.473 -4.297 1.00 89.19 70 THR A CA 1
ATOM 547 C C . THR A 1 70 ? 6.461 0.459 -3.344 1.00 89.19 70 THR A C 1
ATOM 549 O O . THR A 1 70 ? 6.176 0.073 -2.210 1.00 89.19 70 THR A O 1
ATOM 552 N N . ASP A 1 71 ? 6.070 1.645 -3.815 1.00 91.50 71 ASP A N 1
ATOM 553 C CA . ASP A 1 71 ? 5.388 2.665 -3.006 1.00 91.50 71 ASP A CA 1
ATOM 554 C C . ASP A 1 71 ? 3.946 2.259 -2.677 1.00 91.50 71 ASP A C 1
ATOM 556 O O . ASP A 1 71 ? 3.444 2.470 -1.565 1.00 91.50 71 ASP A O 1
ATOM 560 N N . VAL A 1 72 ? 3.270 1.643 -3.648 1.00 92.06 72 VAL A N 1
ATOM 561 C CA . VAL A 1 72 ? 1.913 1.112 -3.486 1.00 92.06 72 VAL A CA 1
ATOM 562 C C . VAL A 1 7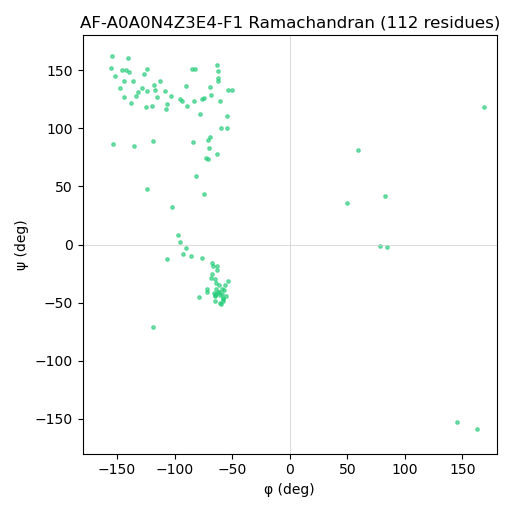2 ? 1.903 -0.024 -2.467 1.00 92.06 72 VAL A C 1
ATOM 564 O O . VAL A 1 72 ? 1.044 -0.034 -1.585 1.00 92.06 72 VAL A O 1
ATOM 567 N N . LYS A 1 73 ? 2.878 -0.940 -2.526 1.00 91.94 73 LYS A N 1
ATOM 568 C CA . LYS A 1 73 ? 3.072 -2.006 -1.534 1.00 91.94 73 LYS A CA 1
ATOM 569 C C . LYS A 1 73 ? 3.277 -1.424 -0.140 1.00 91.94 73 LYS A C 1
ATOM 571 O O . LYS A 1 73 ? 2.602 -1.860 0.787 1.00 91.94 73 LYS A O 1
ATOM 576 N N . ASP A 1 74 ? 4.152 -0.434 0.014 1.00 93.31 74 ASP A N 1
ATOM 577 C CA . ASP A 1 74 ? 4.419 0.178 1.319 1.00 93.31 74 ASP A CA 1
ATOM 578 C C . ASP A 1 74 ? 3.178 0.893 1.877 1.00 93.31 74 ASP A C 1
ATOM 580 O O . ASP A 1 74 ? 2.890 0.815 3.072 1.00 93.31 74 ASP A O 1
ATOM 584 N N . THR A 1 75 ? 2.408 1.558 1.012 1.00 94.56 75 THR A N 1
ATOM 585 C CA . THR A 1 75 ? 1.143 2.209 1.383 1.00 94.56 75 THR A CA 1
ATOM 586 C C . THR A 1 75 ? 0.102 1.182 1.816 1.00 94.56 75 THR A C 1
ATOM 588 O O . THR A 1 75 ? -0.501 1.323 2.879 1.00 94.56 75 THR A O 1
ATOM 591 N N . LEU A 1 76 ? -0.084 0.119 1.030 1.00 94.19 76 LEU A N 1
ATOM 592 C CA . LEU A 1 76 ? -1.039 -0.938 1.339 1.00 94.19 76 LEU A CA 1
ATOM 593 C C . LEU A 1 76 ? -0.664 -1.680 2.623 1.00 94.19 76 LEU A C 1
ATOM 595 O O . LEU A 1 76 ? -1.528 -1.932 3.458 1.00 94.19 76 LEU A O 1
ATOM 599 N N . GLN A 1 77 ? 0.619 -1.989 2.803 1.00 95.00 77 GLN A N 1
ATOM 600 C CA . GLN A 1 77 ? 1.108 -2.642 4.008 1.00 95.00 77 GLN A CA 1
ATOM 601 C C . GLN A 1 77 ? 0.829 -1.788 5.250 1.00 95.00 77 GLN A C 1
ATOM 603 O O . GLN A 1 77 ? 0.325 -2.320 6.233 1.00 95.00 77 GLN A O 1
ATOM 608 N N . LYS A 1 78 ? 1.064 -0.468 5.200 1.00 95.12 78 LYS A N 1
ATOM 609 C CA . LYS A 1 78 ? 0.705 0.437 6.307 1.00 95.12 78 LYS A CA 1
ATOM 610 C C . LYS A 1 78 ? -0.787 0.376 6.626 1.00 95.12 78 LYS A C 1
ATOM 612 O O . LYS A 1 78 ? -1.138 0.204 7.784 1.00 95.12 78 LYS A O 1
ATOM 617 N N . ILE A 1 79 ? -1.653 0.444 5.610 1.00 94.62 79 ILE A N 1
ATOM 618 C CA . ILE A 1 79 ? -3.113 0.347 5.789 1.00 94.62 79 ILE A CA 1
ATOM 619 C C . ILE A 1 79 ? -3.499 -0.971 6.474 1.00 94.62 79 ILE A C 1
ATOM 621 O O . ILE A 1 79 ? -4.294 -0.964 7.408 1.00 94.62 79 ILE A O 1
ATOM 625 N N . ILE A 1 80 ? -2.939 -2.098 6.025 1.00 93.50 80 ILE A N 1
ATOM 626 C CA . ILE A 1 80 ? -3.196 -3.426 6.603 1.00 93.50 80 ILE A CA 1
ATOM 627 C C . ILE A 1 80 ? -2.750 -3.477 8.073 1.00 93.50 80 ILE A C 1
ATOM 629 O O . ILE A 1 80 ? -3.460 -4.027 8.911 1.00 93.50 80 ILE A O 1
ATOM 633 N N . GLN A 1 81 ? -1.606 -2.870 8.392 1.00 94.81 81 GLN A N 1
ATOM 634 C CA . GLN A 1 81 ? -0.996 -2.896 9.724 1.00 94.81 81 GLN A CA 1
ATOM 635 C C . GLN A 1 81 ? -1.665 -1.977 10.753 1.00 94.81 81 GLN A C 1
ATOM 637 O O . GLN A 1 81 ? -1.420 -2.132 11.947 1.00 94.81 81 GLN A O 1
ATOM 642 N N . GLU A 1 82 ? -2.558 -1.073 10.339 1.00 95.94 82 GLU A N 1
ATOM 643 C CA . GLU A 1 82 ? -3.368 -0.282 11.280 1.00 95.94 82 GLU A CA 1
ATOM 644 C C . GLU A 1 82 ? -4.315 -1.155 12.126 1.00 95.94 82 GLU A C 1
ATOM 646 O O . GLU A 1 82 ? -4.808 -0.720 13.170 1.00 95.94 82 GLU A O 1
ATOM 651 N N . ARG A 1 83 ? -4.598 -2.392 11.694 1.00 91.94 83 ARG A N 1
ATOM 652 C CA . ARG A 1 83 ? -5.474 -3.327 12.406 1.00 91.94 83 ARG A CA 1
ATOM 653 C C . ARG A 1 83 ? -4.923 -4.748 12.408 1.00 91.94 83 ARG A C 1
ATOM 655 O O . ARG A 1 83 ? -4.804 -5.377 11.364 1.00 91.94 83 ARG A O 1
ATOM 662 N N . LEU A 1 84 ? -4.713 -5.296 13.605 1.00 93.12 84 LEU A N 1
ATOM 663 C CA . LEU A 1 84 ? -4.171 -6.648 13.796 1.00 93.12 84 LEU A CA 1
ATOM 664 C C . LEU A 1 84 ? -5.023 -7.751 13.151 1.00 93.12 84 LEU A C 1
ATOM 666 O O . LEU A 1 84 ? -4.474 -8.692 12.591 1.00 93.12 84 LEU A O 1
ATOM 670 N N . ASP A 1 85 ? -6.353 -7.639 13.202 1.00 89.38 85 ASP A N 1
ATOM 671 C CA . ASP A 1 85 ? -7.250 -8.629 12.596 1.00 89.38 85 ASP A CA 1
ATOM 672 C C . A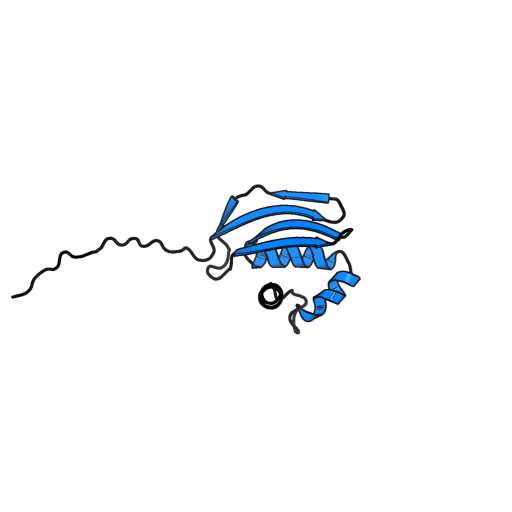SP A 1 85 ? -7.175 -8.628 11.062 1.00 89.38 85 ASP A C 1
ATOM 674 O O . ASP A 1 85 ? -7.353 -9.662 10.419 1.00 89.38 85 ASP A O 1
ATOM 678 N N . VAL A 1 86 ? -6.861 -7.473 10.474 1.00 90.94 86 VAL A N 1
ATOM 679 C CA . VAL A 1 86 ? -6.655 -7.324 9.033 1.00 90.94 86 VAL A CA 1
ATOM 680 C C . VAL A 1 86 ? -5.266 -7.827 8.656 1.00 90.94 86 VAL A C 1
ATOM 682 O O . VAL A 1 86 ? -5.143 -8.611 7.721 1.00 90.94 86 VAL A O 1
ATOM 685 N N . GLU A 1 87 ? -4.227 -7.462 9.408 1.00 91.88 87 GLU A N 1
ATOM 686 C CA . GLU A 1 87 ? -2.874 -7.995 9.212 1.00 91.88 87 GLU A CA 1
ATOM 687 C C . GLU A 1 87 ? -2.848 -9.528 9.266 1.00 91.88 87 GLU A C 1
ATOM 689 O O . GLU A 1 87 ? -2.274 -10.171 8.385 1.00 91.88 87 GLU A O 1
ATOM 694 N N . GLU A 1 88 ? -3.540 -10.133 10.234 1.00 90.50 88 GLU A N 1
ATOM 695 C CA . GLU A 1 88 ? -3.633 -11.588 10.351 1.00 90.50 88 GLU A CA 1
ATOM 696 C C . GLU A 1 88 ? -4.311 -12.228 9.128 1.00 90.50 88 GLU A C 1
ATOM 698 O O . GLU A 1 88 ? -3.818 -13.235 8.613 1.00 90.50 88 GLU A O 1
ATOM 703 N N . ALA A 1 89 ? -5.376 -11.616 8.599 1.00 89.75 89 ALA A N 1
ATOM 704 C CA . ALA A 1 89 ? -6.049 -12.084 7.386 1.00 89.75 89 ALA A CA 1
ATOM 705 C C . ALA A 1 89 ? -5.155 -12.001 6.132 1.00 89.75 89 ALA A C 1
ATOM 707 O O . ALA A 1 89 ? -5.287 -12.812 5.213 1.00 89.75 89 ALA A O 1
ATOM 708 N N . PHE A 1 90 ? -4.217 -11.050 6.096 1.00 89.69 90 PHE A N 1
ATOM 709 C CA . PHE A 1 90 ? -3.289 -10.862 4.979 1.00 89.69 90 PHE A CA 1
ATOM 710 C C . PHE A 1 90 ? -1.979 -11.645 5.118 1.00 89.69 90 PHE A C 1
ATOM 712 O O . PHE A 1 90 ? -1.187 -11.659 4.178 1.00 89.69 90 PHE A O 1
ATOM 719 N N . LYS A 1 91 ? -1.757 -12.355 6.230 1.00 90.88 91 LYS A N 1
ATOM 720 C CA . LYS A 1 91 ? -0.496 -13.050 6.542 1.00 90.88 91 LYS A CA 1
ATOM 721 C C . LYS A 1 91 ? -0.009 -14.009 5.449 1.00 90.88 91 LYS A C 1
ATOM 723 O O . LYS A 1 91 ? 1.193 -14.154 5.254 1.00 90.88 91 LYS A O 1
ATOM 728 N N . GLN A 1 92 ? -0.919 -14.633 4.699 1.00 90.56 92 GLN A N 1
ATOM 729 C CA . GLN A 1 92 ? -0.577 -15.517 3.572 1.00 90.56 92 GLN A CA 1
ATOM 730 C C . GLN A 1 92 ? 0.081 -14.798 2.379 1.00 90.56 92 GLN A C 1
ATOM 732 O O . GLN A 1 92 ? 0.70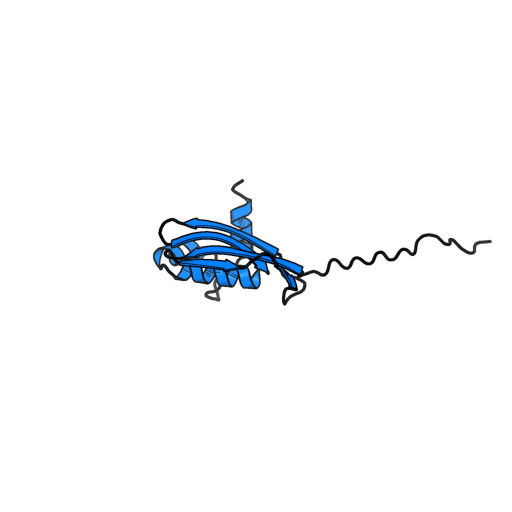0 -15.439 1.532 1.00 90.56 92 GLN A O 1
ATOM 737 N N . PHE A 1 93 ? -0.057 -13.474 2.296 1.00 91.12 93 PHE A N 1
ATOM 738 C CA . PHE A 1 93 ? 0.521 -12.649 1.237 1.00 91.12 93 PHE A CA 1
ATOM 739 C C . PHE A 1 93 ? 1.863 -12.036 1.631 1.00 91.12 93 PHE A C 1
ATOM 741 O O . PHE A 1 93 ? 2.442 -11.297 0.843 1.00 91.12 93 PHE A O 1
ATOM 748 N N . TYR A 1 94 ? 2.373 -12.325 2.826 1.00 91.62 94 TYR A N 1
ATOM 749 C CA . TYR A 1 94 ? 3.698 -11.893 3.251 1.00 91.62 94 TYR A CA 1
ATOM 750 C C . TYR A 1 94 ? 4.756 -12.884 2.769 1.00 91.62 94 TYR A C 1
ATOM 752 O O . TYR A 1 94 ? 4.495 -14.078 2.602 1.00 91.62 94 TYR A O 1
ATOM 760 N N . TYR A 1 95 ? 5.969 -12.390 2.547 1.00 88.75 95 TYR A N 1
ATOM 761 C CA . TYR A 1 95 ? 7.121 -13.266 2.371 1.00 88.75 95 TYR A CA 1
ATOM 762 C C . TYR A 1 95 ? 7.362 -14.088 3.650 1.00 88.75 95 TYR A C 1
ATOM 764 O O . TYR A 1 95 ? 7.163 -13.615 4.766 1.00 88.75 95 TYR A O 1
ATOM 772 N N . SER A 1 96 ? 7.784 -15.346 3.509 1.00 82.19 96 SER A N 1
ATOM 773 C CA . SER A 1 96 ? 7.984 -16.244 4.659 1.00 82.19 96 SER A CA 1
ATOM 774 C C . SER A 1 96 ? 9.142 -15.822 5.569 1.00 82.19 96 SER A C 1
ATOM 776 O O . SER A 1 96 ? 9.184 -16.192 6.740 1.00 82.19 96 SER A O 1
ATOM 778 N N . ASP A 1 97 ? 10.100 -15.091 5.007 1.00 83.56 97 ASP A N 1
ATOM 779 C CA . ASP A 1 97 ? 11.360 -14.666 5.609 1.00 83.56 97 ASP A CA 1
ATOM 780 C C . ASP A 1 97 ? 11.389 -13.173 5.966 1.00 83.56 97 ASP A C 1
ATOM 782 O O . ASP A 1 97 ? 12.259 -12.740 6.724 1.00 83.56 97 ASP A O 1
ATOM 786 N N . SER A 1 98 ? 10.423 -12.386 5.490 1.00 80.44 98 SER A N 1
ATOM 787 C CA . SER A 1 98 ? 10.324 -10.962 5.793 1.00 80.44 98 SER A CA 1
ATOM 788 C C . SER A 1 98 ? 8.890 -10.554 6.109 1.00 80.44 98 SER A C 1
ATOM 790 O O . SER A 1 98 ? 7.950 -10.965 5.441 1.00 80.44 98 SER A O 1
ATOM 792 N N . ASN A 1 99 ? 8.707 -9.672 7.100 1.00 84.12 99 ASN A N 1
ATOM 793 C CA . ASN A 1 99 ? 7.399 -9.077 7.412 1.00 84.12 99 ASN A CA 1
ATOM 794 C C . ASN A 1 99 ? 6.997 -8.008 6.372 1.00 84.12 99 ASN A C 1
ATOM 796 O O . ASN A 1 99 ? 6.582 -6.899 6.709 1.00 84.12 99 ASN A O 1
ATOM 800 N N . THR A 1 100 ? 7.213 -8.320 5.097 1.00 90.75 100 THR A N 1
ATOM 801 C CA . THR A 1 100 ? 6.928 -7.471 3.952 1.00 90.75 100 THR A CA 1
ATOM 802 C C . THR A 1 100 ? 5.894 -8.146 3.074 1.00 90.75 100 THR A C 1
ATOM 804 O O . THR A 1 100 ? 5.950 -9.350 2.805 1.00 90.75 100 THR A O 1
ATOM 807 N N . LEU A 1 101 ? 4.944 -7.345 2.614 1.00 89.38 101 LEU A N 1
ATOM 808 C CA . LEU A 1 101 ? 3.898 -7.803 1.725 1.00 89.38 101 LEU A CA 1
ATOM 809 C C . LEU A 1 101 ? 4.489 -8.167 0.355 1.00 89.38 101 LEU A C 1
ATOM 811 O O . LEU A 1 101 ? 5.178 -7.367 -0.283 1.00 89.38 101 LEU A O 1
ATOM 815 N N . ASN A 1 102 ? 4.185 -9.367 -0.129 1.00 90.00 102 ASN A N 1
ATOM 816 C CA . ASN A 1 102 ? 4.475 -9.784 -1.491 1.00 90.00 102 ASN A CA 1
ATOM 817 C C . ASN A 1 102 ? 3.353 -9.294 -2.416 1.00 90.00 102 ASN A C 1
ATOM 819 O O . ASN A 1 102 ? 2.364 -9.990 -2.655 1.00 90.00 102 ASN A O 1
ATOM 823 N N . ILE A 1 103 ? 3.514 -8.071 -2.929 1.00 85.12 103 ILE A N 1
ATOM 824 C CA . ILE A 1 103 ? 2.503 -7.427 -3.775 1.00 85.12 103 ILE A CA 1
ATOM 825 C C . ILE A 1 103 ? 2.242 -8.209 -5.066 1.00 85.12 103 ILE A C 1
ATOM 827 O O . ILE A 1 103 ? 1.097 -8.312 -5.485 1.00 85.12 103 ILE A O 1
ATOM 831 N N . SER A 1 104 ? 3.263 -8.841 -5.651 1.00 84.00 104 SER A N 1
ATOM 832 C CA . SER A 1 104 ? 3.102 -9.667 -6.851 1.00 84.00 104 SER A CA 1
ATOM 833 C C . SER A 1 104 ? 2.246 -10.902 -6.571 1.00 84.00 104 SER A C 1
ATOM 835 O O . SER A 1 104 ? 1.374 -11.241 -7.366 1.00 84.00 104 SER A O 1
ATOM 837 N N . HIS A 1 105 ? 2.449 -11.559 -5.424 1.00 86.06 105 HIS A N 1
ATOM 838 C CA . HIS A 1 105 ? 1.615 -12.685 -5.003 1.00 86.06 105 HIS A CA 1
ATOM 839 C C . HIS A 1 105 ? 0.171 -12.247 -4.732 1.00 86.06 105 HIS A C 1
ATOM 841 O O . HIS A 1 105 ? -0.753 -12.900 -5.212 1.00 86.06 105 HIS A O 1
ATOM 847 N N . LEU A 1 106 ? -0.022 -11.122 -4.034 1.00 84.31 106 LEU A N 1
ATOM 848 C CA . LEU A 1 106 ? -1.350 -10.558 -3.789 1.00 84.31 106 LEU A CA 1
ATOM 849 C C . LEU A 1 106 ? -2.069 -10.235 -5.107 1.00 84.31 106 LEU A C 1
ATOM 851 O O . LEU A 1 106 ? -3.186 -10.696 -5.323 1.00 84.31 106 LEU A O 1
ATOM 855 N N . CYS A 1 107 ? -1.415 -9.500 -6.009 1.00 77.94 107 CYS A N 1
ATOM 856 C CA . CYS A 1 107 ? -1.975 -9.137 -7.306 1.00 77.94 107 CYS A CA 1
ATOM 857 C C . CYS A 1 107 ? -2.342 -10.373 -8.131 1.00 77.94 107 CYS A C 1
ATOM 859 O O . CYS A 1 107 ? -3.431 -10.407 -8.693 1.00 77.94 107 CYS A O 1
ATOM 861 N N . ASN A 1 108 ? -1.498 -11.410 -8.154 1.00 78.62 108 ASN A N 1
ATOM 862 C CA . ASN A 1 108 ? -1.811 -12.652 -8.861 1.00 78.62 108 ASN A CA 1
ATOM 863 C C . ASN A 1 108 ? -3.120 -13.282 -8.377 1.00 78.62 108 ASN A C 1
ATOM 865 O O . ASN A 1 108 ? -3.883 -13.754 -9.206 1.00 78.62 108 ASN A O 1
ATOM 869 N N . VAL A 1 109 ? -3.411 -13.260 -7.073 1.00 71.06 109 VAL A N 1
ATOM 870 C CA . VAL A 1 109 ? -4.684 -13.771 -6.540 1.00 71.06 109 VAL A CA 1
ATOM 871 C C . VAL A 1 109 ? -5.847 -12.839 -6.894 1.00 71.06 109 VAL A C 1
ATOM 873 O O . VAL A 1 109 ? -6.892 -13.313 -7.327 1.00 71.06 109 VAL A O 1
ATOM 876 N N . CYS A 1 110 ? -5.655 -11.518 -6.816 1.00 60.03 110 CYS A N 1
ATOM 877 C CA . CYS A 1 110 ? -6.687 -10.532 -7.160 1.00 60.03 110 CYS A CA 1
ATOM 878 C C . CYS A 1 110 ? -7.124 -10.556 -8.639 1.00 60.03 110 CYS A C 1
ATOM 880 O O . CYS A 1 110 ? -8.221 -10.095 -8.943 1.00 60.03 110 CYS A O 1
ATOM 882 N N . PHE A 1 111 ? -6.302 -11.078 -9.557 1.00 46.00 111 PHE A N 1
ATOM 883 C CA . PHE A 1 111 ? -6.647 -11.196 -10.982 1.00 46.00 111 PHE A CA 1
ATOM 884 C C . PHE A 1 111 ? -7.427 -12.471 -11.347 1.00 46.00 111 PHE A C 1
ATOM 886 O O . PHE A 1 111 ? -7.917 -12.553 -12.471 1.00 46.00 111 PHE A O 1
ATOM 893 N N . TYR A 1 112 ? -7.560 -13.451 -10.444 1.00 38.06 112 TYR A N 1
ATOM 894 C CA . TYR A 1 112 ? -8.300 -14.695 -10.722 1.00 38.06 112 TYR A CA 1
ATOM 895 C C . TYR A 1 112 ? -9.781 -14.660 -10.318 1.00 38.06 112 TYR A C 1
ATOM 897 O O . TYR A 1 112 ? -10.516 -15.569 -10.697 1.00 38.06 112 TYR A O 1
ATOM 905 N N . ASP A 1 113 ? -10.231 -13.616 -9.618 1.00 31.89 113 ASP A N 1
ATOM 906 C CA . ASP A 1 113 ? -11.620 -13.468 -9.157 1.00 31.89 113 ASP A CA 1
ATOM 907 C C . ASP A 1 113 ? -12.455 -12.483 -10.013 1.00 31.89 113 ASP A C 1
ATOM 909 O O . ASP A 1 113 ? -13.363 -11.822 -9.501 1.00 31.89 113 ASP A O 1
ATOM 913 N N . ILE A 1 114 ? -12.171 -12.383 -11.323 1.00 36.19 114 ILE A N 1
ATOM 914 C CA . ILE A 1 114 ? -13.020 -11.678 -12.310 1.00 36.19 114 ILE A CA 1
ATOM 915 C C . ILE A 1 114 ? -13.517 -12.652 -13.379 1.00 36.19 114 ILE A C 1
ATOM 917 O O . ILE A 1 114 ? -12.668 -13.327 -14.003 1.00 36.19 114 ILE A O 1
#

Mean predicted aligned error: 9.78 Å

pLDDT: mean 81.24, std 19.26, range [31.89, 97.94]

Solvent-accessible surface area (backbone atoms only — not comparable to full-atom values): 6777 Å² total; per-residue (Å²): 137,91,84,76,86,90,68,83,80,80,77,76,72,71,70,79,62,51,18,63,23,65,27,31,32,46,28,30,48,73,83,43,80,46,76,44,74,82,42,80,44,73,38,95,42,56,84,39,51,70,42,77,48,78,47,83,41,89,91,47,34,43,38,36,37,32,14,33,39,69,60,45,40,54,52,49,46,52,63,36,62,76,36,69,75,50,34,60,73,46,51,87,36,34,44,96,89,43,105,43,70,32,53,70,61,43,50,59,57,68,66,70,79,116

Organism: Parastrongyloides trichosuri (NCBI:txid131310)

Nearest PDB structures (foldseek):
  6gqe-assembly1_A  TM=4.763E-01  e=7.903E+00  Homo sapiens

Foldseek 3Di:
DDDDPPDDPPPPPPPPQQAWEFWWDFKDAQNDTDGDDTDIDGHPDSPFDKDKDADDDPNGMGGITIHTLVVVQVVVLVSQVVDPVSLVVQVVQADPPDSGGVSVSVVVVVVVPD

Radius of gyration: 19.96 Å; Cα contacts (8 Å, |Δi|>4): 159; chains: 1; bounding box: 40×31×72 Å